Protein AF-A0ABF7PXM4-F1 (afdb_monomer_lite)

Foldseek 3Di:
DDPCPVVVVVVQAPDWDFDDDPNDGDDIRHPPVVVVVCVVVDDDDDDPVPQDPVNVVCVVPDDDPPVRDDDDDPPPDPPPPDDPDD

Radius of gyration: 22.81 Å; chains: 1; bounding box: 60×33×49 Å

pLDDT: mean 84.23, std 14.29, range [44.75, 96.75]

Structure (mmCIF, N/CA/C/O backbone):
data_AF-A0ABF7PXM4-F1
#
_entry.id   AF-A0ABF7PXM4-F1
#
loop_
_atom_site.group_PDB
_atom_site.id
_atom_site.type_symbol
_atom_site.label_atom_id
_atom_site.label_alt_id
_atom_site.label_comp_id
_atom_site.label_asym_id
_atom_site.label_entity_id
_atom_site.label_seq_id
_atom_site.pdbx_PDB_ins_code
_atom_site.Cartn_x
_atom_site.Cartn_y
_atom_site.Cartn_z
_atom_site.occupancy
_atom_site.B_iso_or_equiv
_atom_site.auth_seq_id
_atom_site.auth_comp_id
_atom_site.auth_asym_id
_atom_site.auth_atom_id
_atom_site.pdbx_PDB_model_num
ATOM 1 N N . MET A 1 1 ? -18.924 -11.759 18.155 1.00 52.94 1 MET A N 1
ATOM 2 C CA . MET A 1 1 ? -18.617 -10.358 17.796 1.00 52.94 1 MET A CA 1
ATOM 3 C C . MET A 1 1 ? -17.624 -9.830 18.819 1.00 52.94 1 MET A C 1
ATOM 5 O O . MET A 1 1 ? -17.915 -9.923 20.007 1.00 52.94 1 MET A O 1
ATOM 9 N N . ALA A 1 2 ? -16.435 -9.391 18.401 1.00 66.12 2 ALA A N 1
ATOM 10 C CA . ALA A 1 2 ? -15.458 -8.804 19.321 1.00 66.12 2 ALA A CA 1
ATOM 11 C C . ALA A 1 2 ? -16.034 -7.517 19.940 1.00 66.12 2 ALA A C 1
ATOM 13 O O . ALA A 1 2 ? -16.705 -6.752 19.244 1.00 66.12 2 ALA A O 1
ATOM 14 N N . LYS A 1 3 ? -15.805 -7.284 21.240 1.00 72.44 3 LYS A N 1
ATOM 15 C CA . LYS A 1 3 ? -16.152 -6.001 21.874 1.00 72.44 3 LYS A CA 1
ATOM 16 C C . LYS A 1 3 ? -15.441 -4.880 21.103 1.00 72.44 3 LYS A C 1
ATOM 18 O O . LYS A 1 3 ? -14.259 -5.016 20.820 1.00 72.44 3 LYS A O 1
ATOM 23 N N . ASN A 1 4 ? -16.168 -3.815 20.771 1.00 81.88 4 ASN A N 1
ATOM 24 C CA . ASN A 1 4 ? -15.661 -2.582 20.147 1.00 81.88 4 ASN A CA 1
ATOM 25 C C . ASN A 1 4 ? -15.254 -2.669 18.661 1.00 81.88 4 ASN A C 1
ATOM 27 O O . ASN A 1 4 ? -14.562 -1.782 18.171 1.00 81.88 4 ASN A O 1
ATOM 31 N N . PHE A 1 5 ? -15.734 -3.666 17.907 1.00 82.00 5 PHE A N 1
ATOM 32 C CA . PHE A 1 5 ? -15.434 -3.756 16.467 1.00 82.00 5 PHE A CA 1
ATOM 33 C C . PHE A 1 5 ? -15.800 -2.482 15.680 1.00 82.00 5 PHE A C 1
ATOM 35 O O . PHE A 1 5 ? -15.027 -2.060 14.826 1.00 82.00 5 PHE A O 1
ATOM 42 N N . GLY A 1 6 ? -16.939 -1.849 15.989 1.00 86.88 6 GLY A N 1
ATOM 43 C CA . GLY A 1 6 ? -17.362 -0.613 15.316 1.00 86.88 6 GLY A CA 1
ATOM 44 C C . GLY A 1 6 ? -16.377 0.543 15.507 1.00 86.88 6 GLY A C 1
ATOM 45 O O . GLY A 1 6 ? -16.013 1.208 14.547 1.00 86.88 6 GLY A O 1
ATOM 46 N N . GLU A 1 7 ? -15.854 0.721 16.721 1.00 89.94 7 GLU A N 1
ATOM 47 C CA . GLU A 1 7 ? -14.880 1.776 17.017 1.00 89.94 7 GLU A CA 1
ATOM 48 C C . GLU A 1 7 ? -13.560 1.560 16.261 1.00 89.94 7 GLU A C 1
ATOM 50 O O . GLU A 1 7 ? -12.981 2.499 15.716 1.00 89.94 7 GLU A O 1
ATOM 55 N N . TRP A 1 8 ? -13.092 0.310 16.175 1.00 90.94 8 TRP A N 1
ATOM 56 C CA . TRP A 1 8 ? -11.882 -0.021 15.418 1.00 90.94 8 TRP A CA 1
ATOM 57 C C . TRP A 1 8 ? -12.076 0.136 13.916 1.00 90.94 8 TRP A C 1
ATOM 59 O O . TRP A 1 8 ? -11.159 0.590 13.236 1.00 90.94 8 TRP A O 1
ATOM 69 N N . HIS A 1 9 ? -13.263 -0.198 13.410 1.00 90.31 9 HIS A N 1
ATOM 70 C CA . HIS A 1 9 ? -13.628 0.032 12.020 1.00 90.31 9 HIS A CA 1
ATOM 71 C C . HIS A 1 9 ? -13.587 1.531 11.687 1.00 90.31 9 HIS A C 1
ATOM 73 O O . HIS A 1 9 ? -12.902 1.934 10.749 1.00 90.31 9 HIS A O 1
ATOM 79 N N . ASP A 1 10 ? -14.221 2.372 12.505 1.00 93.75 10 ASP A N 1
ATOM 80 C CA . ASP A 1 10 ? -14.254 3.826 12.299 1.00 93.75 10 ASP A CA 1
ATOM 81 C C . ASP A 1 10 ? -12.881 4.489 12.463 1.00 93.75 10 ASP A C 1
ATOM 83 O O . ASP A 1 10 ? -12.612 5.542 11.873 1.00 93.75 10 ASP A O 1
ATOM 87 N N . LYS A 1 11 ? -12.005 3.898 13.283 1.00 94.50 11 LYS A N 1
ATOM 88 C CA . LYS A 1 11 ? -10.609 4.321 13.417 1.00 94.50 11 LYS A CA 1
ATOM 89 C C . LYS A 1 11 ? -9.793 3.939 12.179 1.00 94.50 11 LYS A C 1
ATOM 91 O O . LYS A 1 11 ? -9.112 4.800 11.632 1.00 94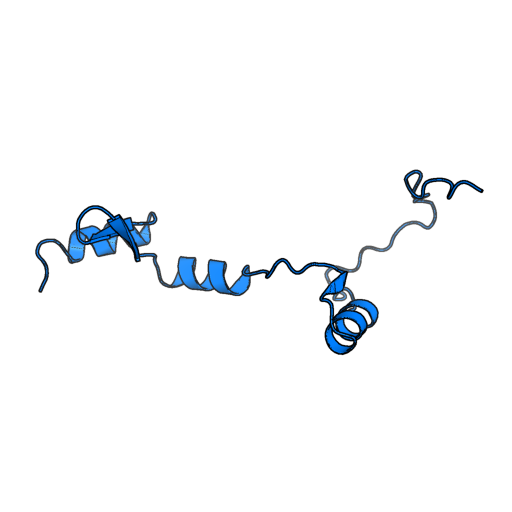.50 11 LYS A O 1
ATOM 96 N N . ALA A 1 12 ? -9.943 2.710 11.683 1.00 95.00 12 ALA A N 1
ATOM 97 C CA . ALA A 1 12 ? -9.257 2.208 10.489 1.00 95.00 12 ALA A CA 1
ATOM 98 C C . ALA A 1 12 ? -9.594 2.979 9.203 1.00 95.00 12 ALA A C 1
ATOM 100 O O . ALA A 1 12 ? -8.791 3.007 8.270 1.00 95.00 12 ALA A O 1
ATOM 101 N N . MET A 1 13 ? -10.761 3.633 9.156 1.00 96.44 13 MET A N 1
ATOM 102 C CA . MET A 1 13 ? -11.120 4.539 8.059 1.00 96.44 13 MET A CA 1
ATOM 103 C C . MET A 1 13 ? -10.278 5.821 8.024 1.00 96.44 13 MET A C 1
ATOM 105 O O . MET A 1 13 ? -10.207 6.466 6.983 1.00 96.44 13 MET A O 1
ATOM 109 N N . ARG A 1 14 ? -9.646 6.200 9.141 1.00 94.50 14 ARG A N 1
ATOM 110 C CA . ARG A 1 14 ? -8.843 7.425 9.274 1.00 94.50 14 ARG A CA 1
ATOM 111 C C . ARG A 1 14 ? -7.351 7.145 9.409 1.00 94.50 14 ARG A C 1
ATOM 113 O O . ARG A 1 14 ? -6.550 7.905 8.877 1.00 94.50 14 ARG A O 1
ATOM 120 N N . GLU A 1 15 ? -6.977 6.079 10.110 1.00 95.44 15 GLU A N 1
ATOM 121 C CA . GLU A 1 15 ? -5.581 5.731 10.376 1.00 95.44 15 GLU A CA 1
ATOM 122 C C . GLU A 1 15 ? -5.379 4.216 10.554 1.00 95.44 15 GLU A C 1
ATOM 124 O O . GLU A 1 15 ? -6.306 3.524 10.977 1.00 95.44 15 GLU A O 1
ATOM 129 N N . PRO A 1 16 ? -4.175 3.677 10.280 1.00 96.38 16 PRO A N 1
ATOM 130 C CA . PRO A 1 16 ? -3.866 2.272 10.525 1.00 96.38 16 PRO A CA 1
ATOM 131 C C . PRO A 1 16 ? -4.090 1.838 11.975 1.00 96.38 16 PRO A C 1
ATOM 133 O O . PRO A 1 16 ? -3.642 2.494 12.916 1.00 96.38 16 PRO A O 1
ATOM 136 N N . VAL A 1 17 ? -4.728 0.680 12.162 1.00 95.94 17 VAL A N 1
ATOM 137 C CA . VAL A 1 17 ? -4.944 0.085 13.487 1.00 95.94 17 VAL A CA 1
ATOM 138 C C . VAL A 1 17 ? -4.165 -1.215 13.606 1.00 95.94 17 VAL A C 1
ATOM 140 O O . VAL A 1 17 ? -4.473 -2.198 12.936 1.00 95.94 17 VAL A O 1
ATOM 143 N N . VAL A 1 18 ? -3.173 -1.246 14.493 1.00 95.44 18 VAL A N 1
ATOM 144 C CA . VAL A 1 18 ? -2.382 -2.451 14.763 1.00 95.44 18 VAL A CA 1
ATOM 145 C C . VAL A 1 18 ? -3.158 -3.404 15.672 1.00 95.44 18 VAL A C 1
ATOM 147 O O . VAL A 1 18 ? -3.597 -3.043 16.764 1.00 95.44 18 VAL A O 1
ATOM 150 N N . ILE A 1 19 ? -3.302 -4.648 15.226 1.00 93.25 19 ILE A N 1
ATOM 151 C CA . ILE A 1 19 ? -3.918 -5.747 15.963 1.00 93.25 19 ILE A CA 1
ATOM 152 C C . ILE A 1 19 ? -2.811 -6.572 16.610 1.00 93.25 19 ILE A C 1
ATOM 154 O O . ILE A 1 19 ? -1.982 -7.191 15.931 1.00 93.25 19 ILE A O 1
ATOM 158 N N . THR A 1 20 ? -2.831 -6.633 17.939 1.00 93.69 20 THR A N 1
ATOM 159 C CA . THR A 1 20 ? -1.897 -7.447 18.714 1.00 93.69 20 THR A CA 1
ATOM 160 C C . THR A 1 20 ? -2.523 -8.775 19.130 1.00 93.69 20 THR A C 1
ATOM 162 O O . THR A 1 20 ? -3.687 -8.854 19.525 1.00 93.69 20 THR A O 1
ATOM 165 N N . LYS A 1 21 ? -1.732 -9.846 19.066 1.00 91.00 21 LYS A N 1
ATOM 166 C CA . LYS A 1 21 ? -2.097 -11.178 19.550 1.00 91.00 21 LYS A CA 1
ATOM 167 C C . LYS A 1 21 ? -0.947 -11.722 20.391 1.00 91.00 21 LYS A C 1
ATOM 169 O O . LYS A 1 21 ? 0.195 -11.745 19.945 1.00 91.00 21 LYS A O 1
ATOM 174 N N . HIS A 1 22 ? -1.238 -12.127 21.629 1.00 92.12 22 HIS A N 1
ATOM 175 C CA . HIS A 1 22 ? -0.233 -12.606 22.596 1.00 92.12 22 HIS A CA 1
ATOM 176 C C . HIS A 1 22 ? 0.955 -11.639 22.795 1.00 92.12 22 HIS A C 1
ATOM 178 O O . HIS A 1 22 ? 2.103 -12.065 22.888 1.00 92.12 22 HIS A O 1
ATOM 184 N N . GLY A 1 23 ? 0.682 -10.330 22.833 1.00 91.88 23 GLY A N 1
ATOM 185 C CA . GLY A 1 23 ? 1.703 -9.298 23.052 1.00 91.88 23 GLY A CA 1
ATOM 186 C C . GLY A 1 23 ? 2.575 -8.980 21.834 1.00 91.88 23 GLY A C 1
ATOM 187 O O . GLY A 1 23 ? 3.538 -8.233 21.969 1.00 91.88 23 GLY A O 1
ATOM 188 N N . ARG A 1 24 ? 2.255 -9.524 20.654 1.00 93.88 24 ARG A N 1
ATOM 189 C CA . ARG A 1 24 ? 2.959 -9.235 19.399 1.00 93.88 24 ARG A CA 1
ATOM 190 C C . ARG A 1 24 ? 2.015 -8.599 18.397 1.00 93.88 24 ARG A C 1
ATOM 192 O O . ARG A 1 24 ? 0.857 -9.006 18.300 1.00 93.88 24 ARG A O 1
ATOM 199 N N . GLU A 1 25 ? 2.513 -7.626 17.649 1.00 95.31 25 GLU A N 1
ATOM 200 C CA . GLU A 1 25 ? 1.824 -7.114 16.466 1.00 95.31 25 GLU A CA 1
ATOM 201 C C . GLU A 1 25 ? 1.642 -8.264 15.472 1.00 95.31 25 GLU A C 1
ATOM 203 O O . GLU A 1 25 ? 2.581 -9.006 15.188 1.00 95.31 25 GLU A O 1
ATOM 208 N N . SER A 1 26 ? 0.406 -8.476 15.028 1.00 95.38 26 SER A N 1
ATOM 209 C CA . SER A 1 26 ? 0.029 -9.663 14.250 1.00 95.38 26 SER A CA 1
ATOM 210 C C . SER A 1 26 ? -0.664 -9.327 12.937 1.00 95.38 26 SER A C 1
ATOM 212 O O . SER A 1 26 ? -0.549 -10.083 11.978 1.00 95.38 26 SER A O 1
ATOM 214 N N . ALA A 1 27 ? -1.374 -8.202 12.888 1.00 94.62 27 ALA A N 1
ATOM 215 C CA . ALA A 1 27 ? -2.022 -7.697 11.689 1.00 94.62 27 ALA A CA 1
ATOM 216 C C . ALA A 1 27 ? -2.232 -6.185 11.813 1.00 94.62 27 ALA A C 1
ATOM 218 O O . ALA A 1 27 ? -2.177 -5.635 12.913 1.00 94.62 27 ALA A O 1
ATOM 219 N N . VAL A 1 28 ? -2.519 -5.525 10.695 1.00 96.06 28 VAL A N 1
ATOM 220 C CA . VAL A 1 28 ? -2.931 -4.119 10.654 1.00 96.06 28 VAL A CA 1
ATOM 221 C C . VAL A 1 28 ? -4.259 -4.039 9.911 1.00 96.06 28 VAL A C 1
ATOM 223 O O . VAL A 1 28 ? -4.397 -4.604 8.829 1.00 96.06 28 VAL A O 1
ATOM 226 N N . LEU A 1 29 ? -5.240 -3.361 10.502 1.00 95.44 29 LEU A N 1
ATOM 227 C CA . LEU A 1 29 ? -6.505 -3.037 9.857 1.00 95.44 29 LEU A CA 1
ATOM 228 C C . LEU A 1 29 ? -6.397 -1.659 9.200 1.00 95.44 29 LEU A C 1
ATOM 230 O O . LEU A 1 29 ? -5.986 -0.685 9.833 1.00 95.44 29 LEU A O 1
ATOM 234 N N . LEU A 1 30 ? -6.788 -1.603 7.933 1.00 96.75 30 LEU A N 1
ATOM 235 C CA . LEU A 1 30 ? -6.797 -0.414 7.088 1.00 96.75 30 LEU A CA 1
ATOM 236 C C . LEU A 1 30 ? -8.153 -0.304 6.392 1.00 96.75 30 LEU A C 1
ATOM 238 O O . LEU A 1 30 ? -8.854 -1.308 6.232 1.00 96.75 30 LEU A O 1
ATOM 242 N N . SER A 1 31 ? -8.503 0.895 5.925 1.00 95.75 31 SER A N 1
ATOM 243 C CA . SER A 1 31 ? -9.576 1.039 4.943 1.00 95.75 31 SER A CA 1
ATOM 244 C C . SER A 1 31 ? -9.229 0.285 3.653 1.00 95.75 31 SER A C 1
ATOM 246 O O . SER A 1 31 ? -8.057 0.145 3.286 1.00 95.75 31 SER A O 1
ATOM 248 N N . ALA A 1 32 ? -10.256 -0.177 2.938 1.00 95.44 32 ALA A N 1
ATOM 249 C CA . ALA A 1 32 ? -10.072 -0.848 1.652 1.00 95.44 32 ALA A CA 1
ATOM 250 C C . ALA A 1 32 ? -9.352 0.054 0.632 1.00 95.44 32 ALA A C 1
ATOM 252 O O . ALA A 1 32 ? -8.492 -0.414 -0.106 1.00 95.44 32 ALA A O 1
ATOM 253 N N . GLU A 1 33 ? -9.651 1.356 0.638 1.00 95.88 33 GLU A N 1
ATOM 254 C CA . GLU A 1 33 ? -8.996 2.343 -0.225 1.00 95.88 33 GLU A CA 1
ATOM 255 C C . GLU A 1 33 ? -7.490 2.445 0.058 1.00 95.88 33 GLU A C 1
ATOM 257 O O . GLU A 1 33 ? -6.678 2.414 -0.867 1.00 95.88 33 GLU A O 1
ATOM 262 N N . THR A 1 34 ? -7.101 2.537 1.333 1.00 95.56 34 THR A N 1
ATOM 263 C CA . THR A 1 34 ? -5.687 2.605 1.723 1.00 95.56 34 THR A CA 1
ATOM 264 C C . THR A 1 34 ? -4.961 1.315 1.366 1.00 95.56 34 THR A C 1
ATOM 266 O O . THR A 1 34 ? -3.836 1.364 0.873 1.00 95.56 34 THR A O 1
ATOM 269 N N . PHE A 1 35 ? -5.602 0.161 1.567 1.00 95.44 35 PHE A N 1
ATOM 270 C CA . PHE A 1 35 ? -5.042 -1.117 1.144 1.00 95.44 35 PHE A CA 1
ATOM 271 C C . PHE A 1 35 ? -4.815 -1.165 -0.373 1.00 95.44 35 PHE A C 1
ATOM 273 O O . PHE A 1 35 ? -3.727 -1.537 -0.801 1.00 95.44 35 PHE A O 1
ATOM 280 N N . GLN A 1 36 ? -5.784 -0.722 -1.181 1.00 95.38 36 GLN A N 1
ATOM 281 C CA . GLN A 1 36 ? -5.635 -0.705 -2.637 1.00 95.38 36 GLN A CA 1
ATOM 282 C C . GLN A 1 36 ? -4.472 0.191 -3.076 1.00 95.38 36 GLN A C 1
ATOM 284 O O . GLN A 1 36 ? -3.618 -0.253 -3.832 1.00 95.38 36 GLN A O 1
ATOM 289 N N . LYS A 1 37 ? -4.361 1.405 -2.521 1.00 93.94 37 LYS A N 1
ATOM 290 C CA . LYS A 1 37 ? -3.233 2.313 -2.797 1.00 93.94 37 LYS A CA 1
ATOM 291 C C . LYS A 1 37 ? -1.875 1.697 -2.442 1.00 93.94 37 LYS A C 1
ATOM 293 O O . LYS A 1 37 ? -0.899 1.927 -3.150 1.00 93.94 37 LYS A O 1
ATOM 298 N N . LEU A 1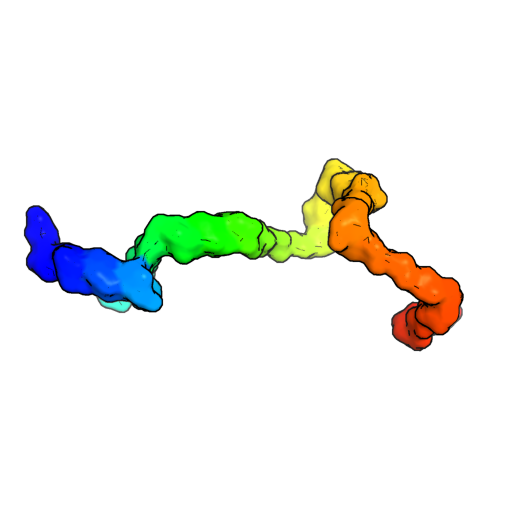 38 ? -1.802 0.925 -1.354 1.00 93.38 38 LEU A N 1
ATOM 299 C CA . LEU A 1 38 ? -0.583 0.209 -0.969 1.00 93.38 38 LEU A CA 1
ATOM 300 C C . LEU A 1 38 ? -0.245 -0.913 -1.949 1.00 93.38 38 LEU A C 1
ATOM 302 O O . LEU A 1 38 ? 0.923 -1.067 -2.284 1.00 93.38 38 LEU A O 1
ATOM 306 N N . VAL A 1 39 ? -1.243 -1.673 -2.404 1.00 91.88 39 VAL A N 1
ATOM 307 C CA . VAL A 1 39 ? -1.061 -2.729 -3.410 1.00 91.88 39 VAL A CA 1
ATOM 308 C C . VAL A 1 39 ? -0.611 -2.130 -4.740 1.00 91.88 39 VAL A C 1
ATOM 310 O O . VAL A 1 39 ? 0.360 -2.605 -5.318 1.00 91.88 39 VAL A O 1
ATOM 313 N N . ASP A 1 40 ? -1.249 -1.049 -5.186 1.00 91.75 40 ASP A N 1
ATOM 314 C CA . ASP A 1 40 ? -0.913 -0.370 -6.441 1.00 91.75 40 ASP A CA 1
ATOM 315 C C . ASP A 1 40 ? 0.498 0.240 -6.401 1.00 91.75 40 ASP A C 1
ATOM 317 O O . ASP A 1 40 ? 1.207 0.282 -7.406 1.00 91.75 40 ASP A O 1
ATOM 321 N N . GLY A 1 41 ? 0.920 0.718 -5.227 1.00 88.19 41 GLY A N 1
ATOM 322 C CA . GLY A 1 41 ? 2.258 1.255 -4.990 1.00 88.19 41 GLY A CA 1
ATOM 323 C C . GLY A 1 41 ? 3.302 0.207 -4.605 1.00 88.19 41 GLY A C 1
ATOM 324 O O . GLY A 1 41 ? 4.465 0.570 -4.405 1.00 88.19 41 GLY A O 1
ATOM 325 N N . TYR A 1 42 ? 2.919 -1.063 -4.464 1.00 90.19 42 TYR A N 1
ATOM 326 C CA . TYR A 1 42 ? 3.826 -2.105 -4.009 1.00 90.19 42 TYR A CA 1
ATOM 327 C C . TYR A 1 42 ? 4.899 -2.358 -5.067 1.00 90.19 42 TYR A C 1
ATOM 329 O O . TYR A 1 42 ? 4.616 -2.723 -6.207 1.00 90.19 42 TYR A O 1
ATOM 337 N N . ARG A 1 43 ? 6.157 -2.153 -4.676 1.00 85.50 43 ARG A N 1
ATOM 338 C CA . ARG A 1 43 ? 7.333 -2.429 -5.499 1.00 85.50 43 ARG A CA 1
ATOM 339 C C . ARG A 1 43 ? 8.228 -3.387 -4.741 1.00 85.50 43 ARG A C 1
ATOM 341 O O . ARG A 1 43 ? 8.535 -3.156 -3.572 1.00 85.50 43 ARG A O 1
ATOM 348 N N . GLU A 1 44 ? 8.653 -4.441 -5.417 1.00 84.56 44 GLU A N 1
ATOM 349 C CA . GLU A 1 44 ? 9.614 -5.386 -4.871 1.00 84.56 44 GLU A CA 1
ATOM 350 C C . GLU A 1 44 ? 11.036 -4.898 -5.159 1.00 84.56 44 GLU A C 1
ATOM 352 O O . GLU A 1 44 ? 11.367 -4.537 -6.290 1.00 84.56 44 GLU A O 1
ATOM 357 N N . VAL A 1 45 ? 11.873 -4.861 -4.123 1.00 87.19 45 VAL A N 1
ATOM 358 C CA . VAL A 1 45 ? 13.300 -4.567 -4.269 1.00 87.19 45 VAL A CA 1
ATOM 359 C C . VAL A 1 45 ? 14.027 -5.886 -4.476 1.00 87.19 45 VAL A C 1
ATOM 361 O O . VAL A 1 45 ? 14.077 -6.712 -3.568 1.00 87.19 45 VAL A O 1
ATOM 364 N N . ILE A 1 46 ? 14.612 -6.054 -5.656 1.00 89.31 46 ILE A N 1
ATOM 365 C CA . ILE A 1 46 ? 15.443 -7.207 -6.006 1.00 89.31 46 ILE A CA 1
ATOM 366 C C . ILE A 1 46 ? 16.880 -6.755 -6.257 1.00 89.31 46 ILE A C 1
ATOM 368 O O . ILE A 1 46 ? 17.122 -5.617 -6.671 1.00 89.31 46 ILE A O 1
ATOM 372 N N . LEU A 1 47 ? 17.847 -7.637 -6.000 1.00 91.38 47 LEU A N 1
ATOM 373 C CA . LEU A 1 47 ? 19.230 -7.373 -6.380 1.00 91.38 47 LEU A CA 1
ATOM 374 C C . LEU A 1 47 ? 19.348 -7.391 -7.904 1.00 91.38 47 LEU A C 1
ATOM 376 O O . LEU A 1 47 ? 18.713 -8.199 -8.578 1.00 91.38 47 LEU A O 1
ATOM 380 N N . ALA A 1 48 ? 20.217 -6.541 -8.449 1.00 88.62 48 ALA A N 1
ATOM 381 C CA . ALA A 1 48 ? 20.471 -6.517 -9.888 1.00 88.62 48 ALA A CA 1
ATOM 382 C C . ALA A 1 48 ? 20.980 -7.873 -10.414 1.00 88.62 48 ALA A C 1
ATOM 384 O O . ALA A 1 48 ? 20.699 -8.233 -11.551 1.00 88.62 48 ALA A O 1
ATOM 385 N N . THR A 1 49 ? 21.688 -8.640 -9.578 1.00 92.56 49 THR A N 1
ATOM 386 C CA . THR A 1 49 ? 22.168 -9.994 -9.898 1.00 92.56 49 THR A CA 1
ATOM 387 C C . THR A 1 49 ? 21.055 -11.025 -10.026 1.00 92.56 49 THR A C 1
ATOM 389 O O . THR A 1 49 ? 21.258 -12.051 -10.666 1.00 92.56 49 THR A O 1
ATOM 392 N N . ASP A 1 50 ? 19.896 -10.752 -9.432 1.00 93.19 50 ASP A N 1
ATOM 393 C CA . ASP A 1 50 ? 18.747 -11.658 -9.418 1.00 93.19 50 ASP A CA 1
ATOM 394 C C . ASP A 1 50 ? 17.719 -11.269 -10.496 1.00 93.19 50 ASP A C 1
ATOM 396 O O . ASP A 1 50 ? 16.654 -11.880 -10.613 1.00 93.19 50 ASP A O 1
ATOM 400 N N . LEU A 1 51 ? 18.023 -10.243 -11.303 1.00 91.75 51 LEU A N 1
ATOM 401 C CA . LEU A 1 51 ? 17.170 -9.797 -12.392 1.00 91.75 51 LEU A CA 1
ATOM 402 C C . LEU A 1 51 ? 17.170 -10.847 -13.506 1.00 91.75 51 LEU A C 1
ATOM 404 O O . LEU A 1 51 ? 18.181 -11.101 -14.154 1.00 91.75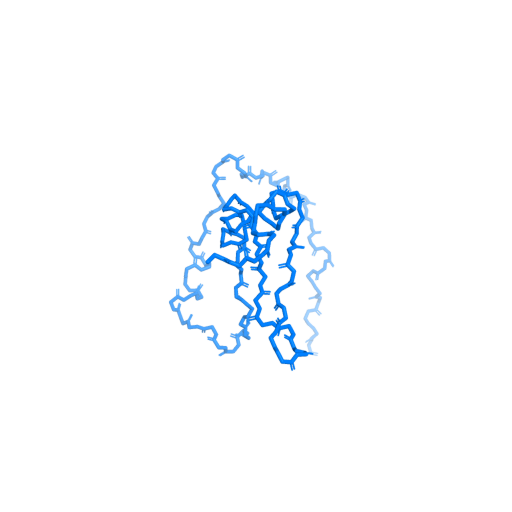 51 LEU A O 1
ATOM 408 N N . THR A 1 52 ? 16.009 -11.447 -13.746 1.00 93.19 52 THR A N 1
ATOM 409 C CA . THR A 1 52 ? 15.841 -12.377 -14.867 1.00 93.19 52 THR A CA 1
ATOM 410 C C . THR A 1 52 ? 15.913 -11.639 -16.203 1.00 93.19 52 THR A C 1
ATOM 412 O O . THR A 1 52 ? 15.505 -10.479 -16.298 1.00 93.19 52 THR A O 1
ATOM 415 N N . ASP A 1 53 ? 16.330 -12.334 -17.263 1.00 93.62 53 ASP A N 1
ATOM 416 C CA . ASP A 1 53 ? 16.362 -11.769 -18.620 1.00 93.62 53 ASP A CA 1
ATOM 417 C C . ASP A 1 53 ? 14.996 -11.222 -19.060 1.00 93.62 53 ASP A C 1
ATOM 419 O O . ASP A 1 53 ? 14.916 -10.205 -19.746 1.00 93.62 53 ASP A O 1
ATOM 423 N N . ALA A 1 54 ? 13.904 -11.863 -18.630 1.00 91.12 54 ALA A N 1
ATOM 424 C CA . ALA A 1 54 ? 12.547 -11.412 -18.925 1.00 91.12 54 ALA A CA 1
ATOM 425 C C . ALA A 1 54 ? 12.239 -10.049 -18.284 1.00 91.12 54 ALA A C 1
ATOM 427 O O . ALA A 1 54 ? 11.687 -9.168 -18.944 1.00 91.12 54 ALA A O 1
ATOM 428 N N . LEU A 1 55 ? 12.617 -9.855 -17.016 1.00 89.75 55 LEU A N 1
ATOM 429 C CA . LEU A 1 55 ? 12.434 -8.580 -16.318 1.00 89.75 55 LEU A CA 1
ATOM 430 C C . LEU A 1 55 ? 13.373 -7.502 -16.867 1.00 89.75 55 LEU A C 1
ATOM 432 O O . LEU A 1 55 ? 12.937 -6.374 -17.088 1.00 89.75 55 LEU A O 1
ATOM 436 N N . ALA A 1 56 ? 14.631 -7.849 -17.148 1.00 90.25 56 ALA A N 1
ATOM 437 C CA . ALA A 1 56 ? 15.583 -6.946 -17.788 1.00 90.25 56 ALA A CA 1
ATOM 438 C C . ALA A 1 56 ? 15.069 -6.474 -19.156 1.00 90.25 56 ALA A C 1
ATOM 440 O O . ALA A 1 56 ? 15.049 -5.277 -19.441 1.00 90.25 56 ALA A O 1
ATOM 441 N N . GLY A 1 57 ? 14.567 -7.404 -19.972 1.00 93.69 57 GLY A N 1
ATOM 442 C CA . GLY A 1 57 ? 13.936 -7.101 -21.250 1.00 93.69 57 GLY A CA 1
ATOM 443 C C . GLY A 1 57 ? 12.703 -6.211 -21.097 1.00 93.69 57 GLY A C 1
ATOM 444 O O . GLY A 1 57 ? 12.549 -5.260 -21.857 1.00 93.69 57 GLY A O 1
ATOM 445 N N . ALA A 1 58 ? 11.843 -6.462 -20.108 1.00 91.19 58 ALA A N 1
ATOM 446 C CA . ALA A 1 58 ? 10.673 -5.622 -19.854 1.00 91.19 58 ALA A CA 1
ATOM 447 C C . ALA A 1 58 ? 11.054 -4.172 -19.511 1.00 91.19 58 ALA A C 1
ATOM 449 O O . ALA A 1 58 ? 10.400 -3.249 -19.985 1.00 91.19 58 ALA A O 1
ATOM 450 N N . VAL A 1 59 ? 12.131 -3.964 -18.745 1.00 88.62 59 VAL A N 1
ATOM 451 C CA . VAL A 1 59 ? 12.653 -2.621 -18.442 1.00 88.62 59 VAL A CA 1
ATOM 452 C C . VAL A 1 59 ? 13.203 -1.950 -19.700 1.00 88.62 59 VAL A C 1
ATOM 454 O O . VAL A 1 59 ? 12.840 -0.813 -19.986 1.00 88.62 59 VAL A O 1
ATOM 457 N N . VAL A 1 60 ? 14.032 -2.650 -20.480 1.00 92.25 60 VAL A N 1
ATOM 458 C CA . VAL A 1 60 ? 14.630 -2.106 -21.715 1.00 92.25 60 VAL A CA 1
ATOM 459 C C . VAL A 1 60 ? 13.566 -1.704 -22.736 1.00 92.25 60 VAL A C 1
ATOM 461 O O . VAL A 1 60 ? 13.711 -0.686 -23.402 1.00 92.25 60 VAL A O 1
ATOM 464 N N . ASN A 1 61 ? 12.493 -2.487 -22.843 1.00 93.81 61 ASN A N 1
ATOM 465 C CA . ASN A 1 61 ? 11.393 -2.225 -23.772 1.00 93.81 61 ASN A CA 1
ATOM 466 C C . ASN A 1 61 ? 10.288 -1.342 -23.171 1.00 93.81 61 ASN A C 1
ATOM 468 O O . ASN A 1 61 ? 9.255 -1.144 -23.808 1.00 93.81 61 ASN A O 1
ATOM 472 N N . SER A 1 62 ? 10.450 -0.856 -21.938 1.00 91.19 62 SER A N 1
ATOM 473 C CA . SER A 1 62 ? 9.452 0.015 -21.324 1.00 91.19 62 SER A CA 1
ATOM 474 C C . SER A 1 62 ? 9.506 1.410 -21.94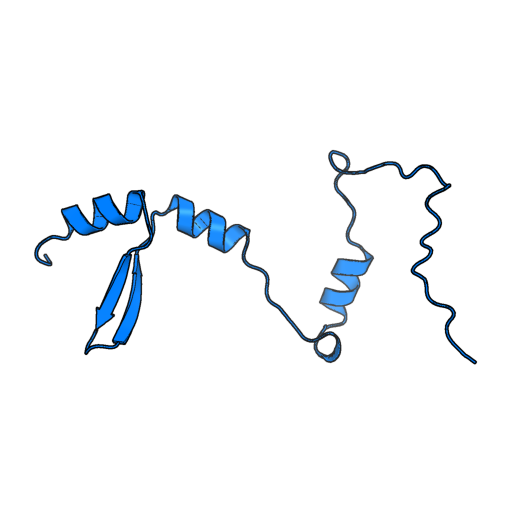4 1.00 91.19 62 SER A C 1
ATOM 476 O O . SER A 1 62 ? 10.574 1.993 -22.115 1.00 91.19 62 SER A O 1
ATOM 478 N N . GLU A 1 63 ? 8.337 1.958 -22.265 1.00 88.94 63 GLU A N 1
ATOM 479 C CA . GLU A 1 63 ? 8.213 3.317 -22.784 1.00 88.94 63 GLU A CA 1
ATOM 480 C C . GLU A 1 63 ? 7.490 4.216 -21.786 1.00 88.94 63 GLU A C 1
ATOM 482 O O . GLU A 1 63 ? 6.529 3.811 -21.126 1.00 88.94 63 GLU A O 1
ATOM 487 N N . ILE A 1 64 ? 7.933 5.473 -21.712 1.00 86.88 64 ILE A N 1
ATOM 488 C CA . ILE A 1 64 ? 7.210 6.507 -20.974 1.00 86.88 64 ILE A CA 1
ATOM 489 C C . ILE A 1 64 ? 5.888 6.767 -21.714 1.00 86.88 64 ILE A C 1
ATOM 491 O O . ILE A 1 64 ? 5.930 7.086 -22.913 1.00 86.88 64 ILE A O 1
ATOM 495 N N . PRO A 1 65 ? 4.732 6.670 -21.026 1.00 88.06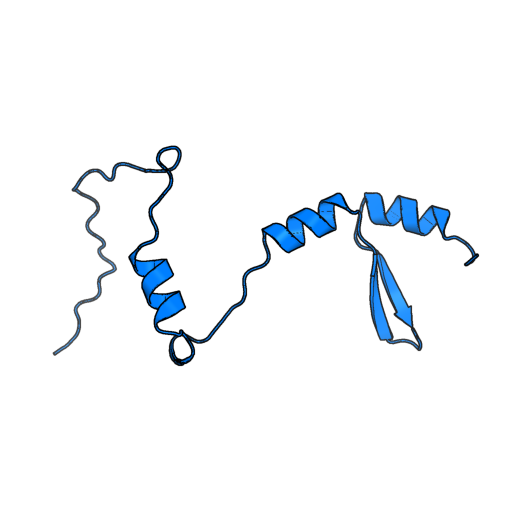 65 PRO A N 1
ATOM 496 C CA . PRO A 1 65 ? 3.447 7.025 -21.611 1.00 88.06 65 PRO A CA 1
ATOM 497 C C . PRO A 1 65 ? 3.465 8.450 -22.162 1.00 88.06 65 PRO A C 1
ATOM 499 O O . PRO A 1 65 ? 4.050 9.342 -21.551 1.00 88.06 65 PRO A O 1
ATOM 502 N N . GLU A 1 66 ? 2.800 8.671 -23.293 1.00 86.19 66 GLU A N 1
ATOM 503 C CA . GLU A 1 66 ? 2.852 9.937 -24.034 1.00 86.19 66 GLU A CA 1
ATOM 504 C C . GLU A 1 66 ? 2.497 11.152 -23.163 1.00 86.19 66 GLU A C 1
ATOM 506 O O . GLU A 1 66 ? 3.202 12.155 -23.190 1.00 86.19 66 GLU A O 1
ATOM 511 N N . GLN A 1 67 ? 1.496 11.030 -22.284 1.00 83.31 67 GLN A N 1
ATOM 512 C CA . GLN A 1 67 ? 1.088 12.101 -21.366 1.00 83.31 67 GLN A CA 1
ATOM 513 C C . GLN A 1 67 ? 2.146 12.498 -20.318 1.00 83.31 67 GLN A C 1
ATOM 515 O O . GLN A 1 67 ? 1.995 13.522 -19.654 1.00 83.31 67 GLN A O 1
ATOM 520 N N . TYR A 1 68 ? 3.184 11.680 -20.133 1.00 83.88 68 TYR A N 1
ATOM 521 C CA . TYR A 1 68 ? 4.295 11.921 -19.209 1.00 83.88 68 TYR A CA 1
ATOM 522 C C . TYR A 1 68 ? 5.637 12.056 -19.933 1.00 83.88 68 TYR A C 1
ATOM 524 O O . TYR A 1 68 ? 6.674 12.174 -19.278 1.00 83.88 68 TYR A O 1
ATOM 532 N N . ARG A 1 69 ? 5.639 12.011 -21.270 1.00 81.69 69 ARG A N 1
ATOM 533 C CA . ARG A 1 69 ? 6.852 12.133 -22.069 1.00 81.69 69 ARG A CA 1
ATOM 534 C C . ARG A 1 69 ? 7.330 13.577 -22.008 1.00 81.69 69 ARG A C 1
ATOM 536 O O . ARG A 1 69 ? 6.762 14.459 -22.642 1.00 81.69 69 ARG A O 1
ATOM 543 N N . TRP A 1 70 ? 8.361 13.811 -21.206 1.00 76.88 70 TRP A N 1
ATOM 544 C CA . TRP A 1 70 ? 9.072 15.079 -21.213 1.00 76.88 70 TRP A CA 1
ATOM 545 C C . TRP A 1 70 ? 10.025 15.100 -22.410 1.00 76.88 70 TRP A C 1
ATOM 547 O O . TRP A 1 70 ? 10.830 14.182 -22.570 1.00 76.88 70 TRP A O 1
ATOM 557 N N . GLU A 1 71 ? 9.914 16.121 -23.257 1.00 70.31 71 GLU A N 1
ATOM 558 C CA . GLU A 1 71 ? 10.926 16.412 -24.269 1.00 70.31 71 GLU A CA 1
ATOM 559 C C . GLU A 1 71 ? 12.101 17.069 -23.549 1.00 70.31 71 GLU A C 1
ATOM 561 O O . GLU A 1 71 ? 11.981 18.179 -23.029 1.00 70.31 71 GLU A O 1
ATOM 566 N N . ALA A 1 72 ? 13.215 16.346 -23.449 1.00 64.56 72 ALA A N 1
ATOM 567 C CA . ALA A 1 72 ? 14.454 16.968 -23.031 1.00 64.56 72 ALA A CA 1
ATOM 568 C C . ALA A 1 72 ? 14.904 17.917 -24.139 1.00 64.56 72 ALA A C 1
ATOM 570 O O . ALA A 1 72 ? 15.037 17.486 -25.282 1.00 64.56 72 ALA A O 1
ATOM 571 N N . ASP A 1 73 ? 15.159 19.183 -23.804 1.00 64.12 73 ASP A N 1
ATOM 572 C CA . ASP A 1 73 ? 16.068 19.979 -24.626 1.00 64.12 73 ASP A CA 1
ATOM 573 C C . ASP A 1 73 ? 17.400 19.216 -24.677 1.00 64.12 73 ASP A C 1
ATOM 575 O O . ASP A 1 73 ? 17.886 18.746 -23.642 1.00 64.12 73 ASP A O 1
ATOM 579 N N . ASP A 1 74 ? 17.987 19.090 -25.869 1.00 61.09 74 ASP A N 1
ATOM 580 C CA . ASP A 1 74 ? 19.206 18.309 -26.151 1.00 61.09 74 ASP A CA 1
ATOM 581 C C . ASP A 1 74 ? 20.448 18.742 -25.329 1.00 61.09 74 ASP A C 1
ATOM 583 O O . ASP A 1 74 ? 21.521 18.152 -25.457 1.00 61.09 74 ASP A O 1
ATOM 587 N N . ASP A 1 75 ? 20.319 19.755 -24.468 1.00 59.41 75 ASP A N 1
ATOM 588 C CA . ASP A 1 75 ? 21.393 20.386 -23.698 1.00 59.41 75 ASP A CA 1
ATOM 589 C C . ASP A 1 75 ? 21.490 19.904 -22.234 1.00 59.41 75 ASP A C 1
ATOM 591 O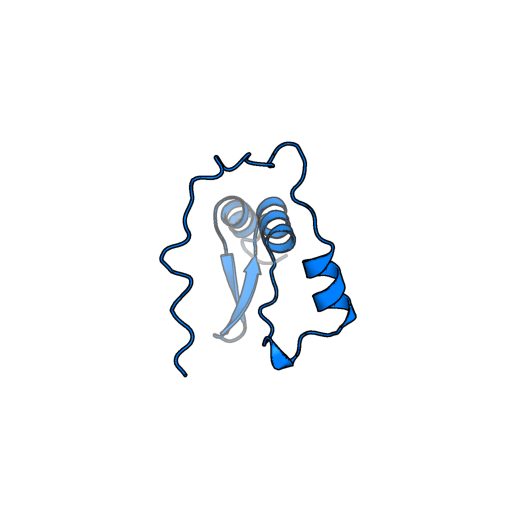 O . ASP A 1 75 ? 22.233 20.465 -21.426 1.00 59.41 75 ASP A O 1
ATOM 595 N N . VAL A 1 76 ? 20.767 18.843 -21.845 1.00 61.00 76 VAL A N 1
ATOM 596 C CA . VAL A 1 76 ? 20.983 18.202 -20.534 1.00 61.00 76 VAL A CA 1
ATOM 597 C C . VAL A 1 76 ? 22.215 17.298 -20.612 1.00 61.00 76 VAL A C 1
ATOM 599 O O . VAL A 1 76 ? 22.120 16.076 -20.740 1.00 61.00 76 VAL A O 1
ATOM 602 N N . THR A 1 77 ? 23.405 17.890 -20.513 1.00 62.16 77 THR A N 1
ATOM 603 C CA . THR A 1 77 ? 24.623 17.120 -20.260 1.00 62.16 77 THR A CA 1
ATOM 604 C C . THR A 1 77 ? 24.526 16.519 -18.862 1.00 62.16 77 THR A C 1
ATOM 606 O O . THR A 1 77 ? 24.602 17.233 -17.863 1.00 62.16 77 THR A O 1
ATOM 609 N N . ASP A 1 78 ? 24.332 15.203 -18.770 1.00 63.06 78 ASP A N 1
ATOM 610 C CA . ASP A 1 78 ? 24.431 14.490 -17.496 1.00 63.06 78 ASP A CA 1
ATOM 611 C C . ASP A 1 78 ? 25.893 14.501 -17.026 1.00 63.06 78 ASP A C 1
ATOM 613 O O . ASP A 1 78 ? 26.671 13.581 -17.287 1.00 63.06 78 ASP A O 1
ATOM 617 N N . GLU A 1 79 ? 26.277 15.573 -16.330 1.00 59.88 79 GLU A N 1
ATOM 618 C CA . GLU A 1 79 ? 27.607 15.756 -15.740 1.00 59.88 79 GLU A CA 1
ATOM 619 C C . GLU A 1 79 ? 27.947 14.665 -14.704 1.00 59.88 79 GLU A C 1
ATOM 621 O O . GLU A 1 79 ? 29.096 14.553 -14.275 1.00 59.88 79 GLU A O 1
ATOM 626 N N . ARG A 1 80 ? 26.974 13.826 -14.300 1.00 60.12 80 ARG A N 1
ATOM 627 C CA . ARG A 1 80 ? 27.191 12.682 -13.402 1.00 60.12 80 ARG A CA 1
ATOM 628 C C . ARG A 1 80 ? 27.508 11.382 -14.127 1.00 60.12 80 ARG A C 1
ATOM 630 O O . ARG A 1 80 ? 27.730 10.376 -13.446 1.00 60.12 80 ARG A O 1
ATOM 637 N N . ARG A 1 81 ? 27.586 11.363 -15.464 1.00 57.06 81 ARG A N 1
ATOM 638 C CA . ARG A 1 81 ? 28.179 10.238 -16.199 1.00 57.06 81 ARG A CA 1
ATOM 639 C C . ARG A 1 81 ? 29.687 10.255 -15.951 1.00 57.06 81 ARG A C 1
ATOM 641 O O . ARG A 1 81 ? 30.470 10.728 -16.767 1.00 57.06 81 ARG A O 1
ATOM 648 N N . GLY A 1 82 ? 30.064 9.800 -14.758 1.00 49.22 82 GLY A N 1
ATOM 649 C CA . GLY A 1 82 ? 31.432 9.742 -14.285 1.00 49.22 82 GLY A CA 1
ATOM 650 C C . GLY A 1 82 ? 32.327 9.114 -15.340 1.00 49.22 82 GLY A C 1
ATOM 651 O O . GLY A 1 82 ? 31.998 8.083 -15.929 1.00 49.22 82 GLY A O 1
ATOM 652 N N . VAL A 1 83 ? 33.451 9.783 -15.567 1.00 55.22 83 VAL A N 1
ATOM 653 C CA . VAL A 1 83 ? 34.611 9.285 -16.292 1.00 55.22 83 VAL A CA 1
ATOM 654 C C . VAL A 1 83 ? 34.913 7.885 -15.756 1.00 55.22 83 VAL A C 1
ATOM 656 O O . VAL A 1 83 ? 35.364 7.733 -14.621 1.00 55.22 83 VAL A O 1
ATOM 659 N N . GLY A 1 84 ? 34.578 6.857 -16.536 1.00 50.06 84 GLY A N 1
ATOM 660 C CA . GLY A 1 84 ? 35.014 5.494 -16.267 1.00 50.06 84 GLY A CA 1
ATOM 661 C C . GLY A 1 84 ? 36.529 5.487 -16.372 1.00 50.06 84 GLY A C 1
ATOM 662 O O . GLY A 1 84 ? 37.057 5.614 -17.472 1.00 50.06 84 GLY A O 1
ATOM 663 N N . GLY A 1 85 ? 37.188 5.447 -15.216 1.00 49.97 85 GLY A N 1
ATOM 664 C CA . GLY A 1 85 ? 38.635 5.374 -15.106 1.00 49.97 85 GLY A CA 1
ATOM 665 C C . GLY A 1 85 ? 39.179 4.145 -15.827 1.00 49.97 85 GLY A C 1
ATOM 666 O O . GLY A 1 85 ? 38.643 3.044 -15.696 1.00 49.97 85 GLY A O 1
ATOM 667 N N . GLU A 1 86 ? 40.216 4.415 -16.605 1.00 44.75 86 GLU A N 1
ATOM 668 C CA . GLU A 1 86 ? 41.195 3.500 -17.190 1.00 44.75 86 GLU A CA 1
ATOM 669 C C . GLU A 1 86 ? 41.978 2.692 -16.141 1.00 44.75 86 GLU A C 1
ATOM 671 O O . GLU A 1 86 ? 42.229 3.219 -15.030 1.00 44.75 86 GLU A O 1
#

Secondary structure (DSSP, 8-state):
--TTHHHHHHHHTTS-EEEEETTEEEEEE--HHHHHHHHHT------GGG--HHHHHHHHT----GGG-----TT---TTS-----

Sequence (86 aa):
MAKNFGEWHDKAMREPVVITKHGRESAVLLSAETFQKLVDGYREVILATDLTDALAGAVVNSEIPEQYRWEADDDVTDERRGVGGE